Protein AF-A0A924TRR9-F1 (afdb_monomer_lite)

Secondary structure (DSSP, 8-state):
-PPP-SSGGGGTT--EEEETTSHHHHHHHHHHHHTTGGGEEEE-TTS-HHHHHT-SS--S-SEE---HHHHHHHHHH-TT------S-----PPP------TT-HHHHHHHHHHHHHHHHSSHHHHHHHHTT-------S-SS-S---HHHHH--

Radius of gyration: 18.36 Å; chains: 1; bounding box: 47×34×46 Å

Foldseek 3Di:
DQDAPQDPVSCPQWAEEEEPPDLQVLLQCPAPNRPNVVRYDYDYPPDPLVVLCQPPPDRPGVYYRDDQVVVQVVCVVVVVGPDDDGNHDDPQDDDDDDDDDPVPVVVVVVVVVCVVVCLVVVVVVVVCVVSRGDDDRQDPPNDDPGDDSVRSNYD

Structure (mmCIF, N/CA/C/O backbone):
data_AF-A0A924TRR9-F1
#
_entry.id   AF-A0A924TRR9-F1
#
loop_
_atom_site.group_PDB
_atom_site.id
_atom_site.type_symbol
_atom_site.label_atom_id
_atom_site.label_alt_id
_atom_site.label_comp_id
_atom_site.label_asym_id
_atom_site.label_entity_id
_atom_site.label_seq_id
_atom_site.pdbx_PDB_ins_code
_atom_site.Cartn_x
_atom_site.Cartn_y
_atom_site.Cartn_z
_atom_site.occupancy
_atom_site.B_iso_or_equiv
_atom_site.auth_seq_id
_atom_site.auth_comp_id
_atom_site.auth_asym_id
_atom_site.auth_atom_id
_atom_site.pdbx_PDB_model_num
ATOM 1 N N . ASP A 1 1 ? -18.533 -11.976 10.775 1.00 49.81 1 ASP A N 1
ATOM 2 C CA . ASP A 1 1 ? -17.399 -11.311 10.104 1.00 49.81 1 ASP A CA 1
ATOM 3 C C . ASP A 1 1 ? -17.608 -9.811 10.041 1.00 49.81 1 ASP A C 1
ATOM 5 O O . ASP A 1 1 ? -18.752 -9.367 10.001 1.00 49.81 1 ASP A O 1
ATOM 9 N N . ALA A 1 2 ? -16.531 -9.026 10.114 1.00 53.62 2 ALA A N 1
ATOM 10 C CA . ALA A 1 2 ? -16.623 -7.580 9.923 1.00 53.62 2 ALA A CA 1
ATOM 11 C C . ALA A 1 2 ? -17.007 -7.284 8.459 1.00 53.62 2 ALA A C 1
ATOM 13 O O . ALA A 1 2 ? -16.543 -8.002 7.572 1.00 53.62 2 ALA A O 1
ATOM 14 N N . PRO A 1 3 ? -17.839 -6.264 8.183 1.00 58.16 3 PRO A N 1
ATOM 15 C CA . PRO A 1 3 ? -18.232 -5.941 6.817 1.00 58.16 3 PRO A CA 1
ATOM 16 C C . PRO A 1 3 ? -16.996 -5.612 5.959 1.00 58.16 3 PRO A C 1
ATOM 18 O O . PRO A 1 3 ? -16.064 -4.972 6.480 1.00 58.16 3 PRO A O 1
ATOM 21 N N . PRO A 1 4 ? -16.991 -6.016 4.670 1.00 72.94 4 PRO A N 1
ATOM 22 C CA . PRO A 1 4 ? -15.907 -5.721 3.740 1.00 72.94 4 PRO A CA 1
ATOM 23 C C . PRO A 1 4 ? -15.559 -4.231 3.744 1.00 72.94 4 PRO A C 1
ATOM 25 O O . PRO A 1 4 ? -16.428 -3.374 3.888 1.00 72.94 4 PRO A O 1
ATOM 28 N N . LEU A 1 5 ? -14.272 -3.926 3.616 1.00 85.62 5 LEU A N 1
ATOM 29 C CA . LEU A 1 5 ? -13.779 -2.576 3.357 1.00 85.62 5 LEU A CA 1
ATOM 30 C C . LEU A 1 5 ? -13.419 -2.521 1.878 1.00 85.62 5 LEU A C 1
ATOM 32 O O . LEU A 1 5 ? -12.271 -2.785 1.528 1.00 85.62 5 LEU A O 1
ATOM 36 N N . ALA A 1 6 ? -14.412 -2.255 1.027 1.00 86.06 6 ALA A N 1
ATOM 37 C CA . ALA A 1 6 ? -14.239 -2.144 -0.422 1.00 86.06 6 ALA A CA 1
ATOM 38 C C . ALA A 1 6 ? -14.065 -0.683 -0.875 1.00 86.06 6 ALA A C 1
ATOM 40 O O . ALA A 1 6 ? -13.533 -0.436 -1.952 1.00 86.06 6 ALA A O 1
ATOM 41 N N . GLN A 1 7 ? -14.441 0.277 -0.025 1.00 87.19 7 GLN A N 1
ATOM 42 C CA . GLN A 1 7 ? -14.264 1.723 -0.204 1.00 87.19 7 GLN A CA 1
ATOM 43 C C . GLN A 1 7 ? -14.116 2.427 1.156 1.00 87.19 7 GLN A C 1
ATOM 45 O O . GLN A 1 7 ? -14.444 1.867 2.206 1.00 87.19 7 GLN A O 1
ATOM 50 N N . LEU A 1 8 ? -13.667 3.689 1.163 1.00 87.50 8 LEU A N 1
ATOM 51 C CA . LEU A 1 8 ? -13.544 4.470 2.405 1.00 87.50 8 LEU A CA 1
ATOM 52 C C . LEU A 1 8 ? -14.900 4.730 3.079 1.00 87.50 8 LEU A C 1
ATOM 54 O O . LEU A 1 8 ? -14.964 4.819 4.309 1.00 87.50 8 LEU A O 1
ATOM 58 N N . ALA A 1 9 ? -15.988 4.796 2.305 1.00 88.50 9 ALA A N 1
ATOM 59 C CA . ALA A 1 9 ? -17.345 4.929 2.837 1.00 88.50 9 ALA A CA 1
ATOM 60 C C . ALA A 1 9 ? -17.753 3.765 3.759 1.00 88.50 9 ALA A C 1
ATOM 62 O O . ALA A 1 9 ? -18.547 3.961 4.683 1.00 88.50 9 ALA A O 1
ATOM 63 N N . ASP A 1 10 ? -17.163 2.581 3.571 1.00 90.12 10 ASP A N 1
ATOM 64 C CA . ASP A 1 10 ? -17.504 1.384 4.339 1.0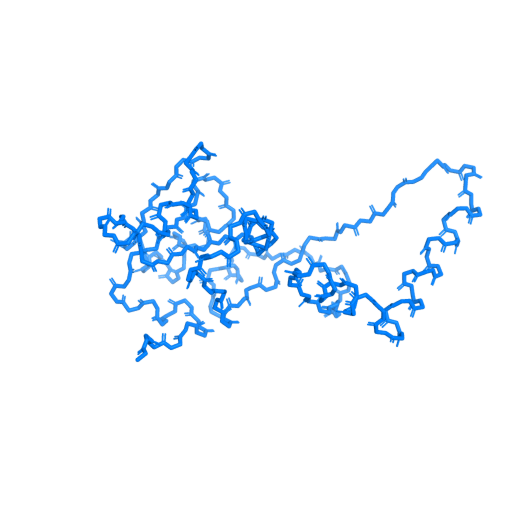0 90.12 10 ASP A CA 1
ATOM 65 C C . ASP A 1 10 ? -16.930 1.419 5.759 1.00 90.12 10 ASP A C 1
ATOM 67 O O . ASP A 1 10 ? -17.239 0.546 6.569 1.00 90.12 10 ASP A O 1
ATOM 71 N N . LEU A 1 11 ? -16.113 2.422 6.115 1.00 89.81 11 LEU A N 1
ATOM 72 C CA . LEU A 1 11 ? -15.469 2.522 7.428 1.00 89.81 11 LEU A CA 1
ATOM 73 C C . LEU A 1 11 ? -16.471 2.373 8.588 1.00 89.81 11 LEU A C 1
ATOM 75 O O . LEU A 1 11 ? -16.136 1.794 9.624 1.00 89.81 11 LEU A O 1
ATOM 79 N N . GLY A 1 12 ? -17.719 2.821 8.412 1.00 88.12 12 GLY A N 1
ATOM 80 C CA . GLY A 1 12 ? -18.759 2.677 9.431 1.00 88.12 12 GLY A CA 1
ATOM 81 C C . GLY A 1 12 ? -18.337 3.362 10.733 1.00 88.12 12 GLY A C 1
ATOM 82 O O . GLY A 1 12 ? -17.853 4.490 10.699 1.00 88.12 12 GLY A O 1
ATOM 83 N N . GLY A 1 13 ? -18.495 2.704 11.881 1.00 90.31 13 GLY A N 1
ATOM 84 C CA . GLY A 1 13 ? -18.074 3.237 13.187 1.00 90.31 13 GLY A CA 1
ATOM 85 C C . GLY A 1 13 ? -16.579 3.097 13.515 1.00 90.31 13 GLY A C 1
ATOM 86 O O . GLY A 1 13 ? -16.173 3.513 14.594 1.00 90.31 13 GLY A O 1
ATOM 87 N N . ARG A 1 14 ? -15.769 2.506 12.626 1.00 93.19 14 ARG A N 1
ATOM 88 C CA . ARG A 1 14 ? -14.362 2.169 12.897 1.00 93.19 14 ARG A CA 1
ATOM 89 C C . ARG A 1 14 ? -13.485 3.419 13.000 1.00 93.19 14 ARG A C 1
ATOM 91 O O . ARG A 1 14 ? -13.601 4.339 12.189 1.00 93.19 14 ARG A O 1
ATOM 98 N N . ARG A 1 15 ? -12.575 3.424 13.972 1.00 95.94 15 ARG A N 1
ATOM 99 C CA . ARG A 1 15 ? -11.514 4.423 14.137 1.00 95.94 15 ARG A CA 1
ATOM 100 C C . ARG A 1 15 ? -10.375 4.115 13.178 1.00 95.94 15 ARG A C 1
ATOM 102 O O . ARG A 1 15 ? -9.833 3.010 13.173 1.00 95.94 15 ARG A O 1
ATOM 109 N N . LEU A 1 16 ? -10.013 5.104 12.373 1.00 95.50 16 LEU A N 1
ATOM 110 C CA . LEU A 1 16 ? -9.012 4.988 11.326 1.00 95.50 16 LEU A CA 1
ATOM 111 C C . LEU A 1 16 ? -7.663 5.520 11.807 1.00 95.50 16 LEU A C 1
ATOM 113 O O . LEU A 1 16 ? -7.498 6.723 11.997 1.00 95.50 16 LEU A O 1
ATOM 117 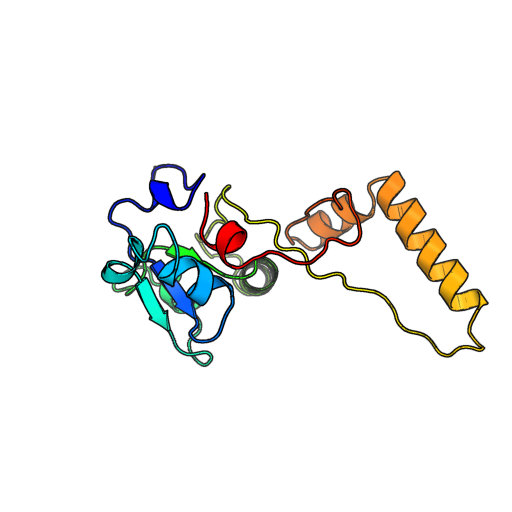N N . GLY A 1 17 ? -6.687 4.632 11.954 1.00 95.69 17 GLY A N 1
ATOM 118 C CA . GLY A 1 17 ? -5.293 5.000 12.148 1.00 95.69 17 GLY A CA 1
ATOM 119 C C . GLY A 1 17 ? -4.673 5.527 10.860 1.00 95.69 17 GLY A C 1
ATOM 120 O O . GLY A 1 17 ? -4.705 4.857 9.827 1.00 95.69 17 GLY A O 1
ATOM 121 N N . ALA A 1 18 ? -4.068 6.711 10.932 1.00 92.69 18 ALA A N 1
ATOM 122 C CA . ALA A 1 18 ? -3.282 7.267 9.836 1.00 92.69 18 ALA A CA 1
ATOM 123 C C . ALA A 1 18 ? -2.063 8.029 10.371 1.00 92.69 18 ALA A C 1
ATOM 125 O O . ALA A 1 18 ? -2.163 8.780 11.344 1.00 92.69 18 ALA A O 1
ATOM 126 N N . VAL A 1 19 ? -0.911 7.851 9.722 1.00 93.69 19 VAL A N 1
ATOM 127 C CA . VAL A 1 19 ? 0.341 8.498 10.137 1.00 93.69 19 VAL A CA 1
ATOM 128 C C . VAL A 1 19 ? 0.386 9.937 9.635 1.00 93.69 19 VAL A C 1
ATOM 130 O O . VAL A 1 19 ? 0.287 10.187 8.432 1.00 93.69 19 VAL A O 1
ATOM 133 N N . SER A 1 20 ? 0.576 10.890 10.543 1.00 92.06 20 SER A N 1
ATOM 134 C CA . SER A 1 20 ? 0.724 12.311 10.218 1.00 92.06 20 SER A CA 1
ATOM 135 C C . SER A 1 20 ? 1.825 12.566 9.187 1.00 92.06 20 SER A C 1
ATOM 137 O O . SER A 1 20 ? 2.919 12.003 9.257 1.00 92.06 20 SER A O 1
ATOM 139 N N . GLY A 1 21 ? 1.540 13.459 8.239 1.00 90.31 21 GLY A N 1
ATOM 140 C CA . GLY A 1 21 ? 2.482 13.832 7.180 1.00 90.31 21 GLY A CA 1
ATOM 141 C C . GLY A 1 21 ? 2.623 12.795 6.061 1.00 90.31 21 GLY A C 1
ATOM 142 O O . GLY A 1 21 ? 3.496 12.943 5.214 1.00 90.31 21 GLY A O 1
ATOM 143 N N . THR A 1 22 ? 1.777 11.760 6.035 1.00 90.25 22 THR A N 1
ATOM 144 C CA . THR A 1 22 ? 1.722 10.794 4.928 1.00 90.25 22 THR A CA 1
ATOM 145 C C . THR A 1 22 ? 0.570 11.094 3.975 1.00 90.25 22 THR A C 1
ATOM 147 O O . THR A 1 22 ? -0.440 11.691 4.358 1.00 90.25 22 THR A O 1
ATOM 150 N N . LEU A 1 23 ? 0.688 10.606 2.736 1.00 88.81 23 LEU A N 1
ATOM 151 C CA . LEU A 1 23 ? -0.390 10.677 1.750 1.00 88.81 23 LEU A CA 1
ATOM 152 C C . LEU A 1 23 ? -1.674 10.003 2.253 1.00 88.81 23 LEU A C 1
ATOM 154 O O . LEU A 1 23 ? -2.762 10.539 2.064 1.00 88.81 23 LEU A O 1
ATOM 158 N N . ALA A 1 24 ? -1.552 8.871 2.951 1.00 89.94 24 ALA A N 1
ATOM 159 C CA . ALA A 1 24 ? -2.697 8.165 3.516 1.00 89.94 24 ALA A CA 1
ATOM 160 C C . ALA A 1 24 ? -3.470 9.036 4.525 1.00 89.94 24 ALA A C 1
ATOM 162 O O . ALA A 1 24 ? -4.698 9.105 4.474 1.00 89.94 24 ALA A O 1
ATOM 163 N N . SER A 1 25 ? -2.763 9.772 5.390 1.00 92.00 25 SER A N 1
ATOM 164 C CA . SER A 1 25 ? -3.388 10.728 6.315 1.00 92.00 25 SER A CA 1
ATOM 165 C C . SER A 1 25 ? -4.029 11.909 5.586 1.00 92.00 25 SER A C 1
ATOM 167 O O . SER A 1 25 ? -5.156 12.281 5.912 1.00 92.00 25 SER A O 1
ATOM 169 N N . ALA A 1 26 ? -3.378 12.452 4.554 1.00 91.50 26 ALA A N 1
ATOM 170 C CA . ALA A 1 26 ? -3.949 13.531 3.747 1.00 91.50 26 ALA A CA 1
ATOM 171 C C . ALA A 1 26 ? -5.259 13.110 3.054 1.00 91.50 26 ALA A C 1
ATOM 173 O O . ALA A 1 26 ? -6.254 13.832 3.133 1.00 91.50 26 ALA A O 1
ATOM 174 N N . VAL A 1 27 ? -5.286 11.919 2.449 1.00 90.88 27 VAL A N 1
ATOM 175 C CA . VAL A 1 27 ? -6.490 11.329 1.843 1.00 90.88 27 VAL A CA 1
ATOM 176 C C . VAL A 1 27 ? -7.585 11.147 2.893 1.00 90.88 27 VAL A C 1
ATOM 178 O O . VAL A 1 27 ? -8.697 11.631 2.702 1.00 90.88 27 VAL A O 1
ATOM 181 N N . ALA A 1 28 ? -7.272 10.526 4.035 1.00 92.00 28 ALA A N 1
ATOM 182 C CA . ALA A 1 28 ? -8.247 10.292 5.099 1.00 92.00 28 ALA A CA 1
ATOM 183 C C . ALA A 1 28 ? -8.860 11.600 5.637 1.00 92.00 28 ALA A C 1
ATOM 185 O O . ALA A 1 28 ? -10.068 11.686 5.847 1.00 92.00 28 ALA A O 1
ATOM 186 N N . LEU A 1 29 ? -8.047 12.641 5.836 1.00 93.25 29 LEU A N 1
ATOM 187 C CA . LEU A 1 29 ? -8.498 13.935 6.361 1.00 93.25 29 LEU A CA 1
ATOM 188 C C . LEU A 1 29 ? -9.232 14.804 5.328 1.00 93.25 29 LEU A C 1
ATOM 190 O O . LEU A 1 29 ? -9.983 15.705 5.725 1.00 93.25 29 LEU A O 1
ATOM 194 N N . GLY A 1 30 ? -8.986 14.576 4.036 1.00 92.06 30 GLY A N 1
ATOM 195 C CA . GLY A 1 30 ? -9.590 15.307 2.922 1.00 92.06 30 GLY A CA 1
ATOM 196 C C . GLY A 1 30 ? -10.839 14.645 2.336 1.00 92.06 30 GLY A C 1
ATOM 197 O O . GLY A 1 30 ? -11.673 15.344 1.755 1.00 92.06 30 GLY A O 1
ATOM 198 N N . TRP A 1 31 ? -11.001 13.330 2.517 1.00 91.94 31 TRP A N 1
ATOM 199 C CA . TRP A 1 31 ? -12.079 12.541 1.918 1.00 91.94 31 TRP A CA 1
ATOM 200 C C . TRP A 1 31 ? -13.461 13.149 2.170 1.00 91.94 31 TRP A C 1
ATOM 202 O O . TRP A 1 31 ? -13.814 13.459 3.314 1.00 91.94 31 TRP A O 1
ATOM 212 N N . ARG A 1 32 ? -14.227 13.349 1.086 1.00 90.69 32 ARG A N 1
ATOM 213 C CA . ARG A 1 32 ? -15.553 14.005 1.080 1.00 90.69 32 ARG A CA 1
ATOM 214 C C . ARG A 1 32 ? -15.609 15.246 1.976 1.00 90.69 32 ARG A C 1
ATOM 216 O O . ARG A 1 32 ? -16.461 15.354 2.854 1.00 90.69 32 ARG A O 1
ATOM 223 N N . GLN A 1 33 ? -14.670 16.168 1.762 1.00 90.62 33 GLN A N 1
ATOM 224 C CA . GLN A 1 33 ? -14.562 17.425 2.514 1.00 90.62 33 GLN A CA 1
ATOM 225 C C . GLN A 1 33 ? -14.351 17.213 4.027 1.00 90.62 33 GLN A C 1
ATOM 227 O O . GLN A 1 33 ? -14.759 18.027 4.852 1.00 90.62 33 GLN A O 1
ATOM 232 N N . GLY A 1 34 ? -13.673 16.124 4.401 1.00 92.50 34 GLY A N 1
ATOM 233 C CA . GLY A 1 34 ? -13.311 15.815 5.784 1.00 92.50 34 GLY A CA 1
ATOM 234 C C . GLY A 1 34 ? -14.330 14.977 6.552 1.00 92.50 34 GLY A C 1
ATOM 235 O O . GLY A 1 34 ? -14.294 14.968 7.783 1.00 92.50 34 GLY A O 1
ATOM 236 N N . ALA A 1 35 ? -15.202 14.236 5.868 1.00 93.00 35 ALA A N 1
ATOM 237 C CA . ALA A 1 35 ? -16.225 13.410 6.510 1.00 93.00 35 ALA A CA 1
ATOM 238 C C . ALA A 1 35 ? -15.655 12.310 7.436 1.00 93.00 35 ALA A C 1
ATOM 240 O O . ALA A 1 35 ? -16.348 11.866 8.352 1.00 93.00 35 ALA A O 1
ATOM 241 N N . LEU A 1 36 ? -14.394 11.890 7.254 1.00 93.75 36 LEU A N 1
ATOM 242 C CA . LEU A 1 36 ? -13.735 10.931 8.155 1.00 93.75 36 LEU A CA 1
ATOM 243 C C . LEU A 1 36 ? -13.028 11.575 9.350 1.00 93.75 36 LEU A C 1
ATOM 245 O O . LEU A 1 36 ? -12.668 10.848 10.272 1.00 93.75 36 LEU A O 1
ATOM 249 N N . ARG A 1 37 ? -12.838 12.904 9.390 1.00 94.88 37 ARG A N 1
ATOM 250 C CA . ARG A 1 37 ? -12.047 13.581 10.440 1.00 94.88 37 ARG A CA 1
ATOM 251 C C . ARG A 1 37 ? -12.414 13.165 11.872 1.00 94.88 37 ARG A C 1
ATOM 253 O O . ARG A 1 37 ? -11.485 12.901 12.628 1.00 94.88 37 ARG A O 1
ATOM 260 N N . PRO A 1 38 ? -13.701 13.022 12.254 1.00 95.38 38 PRO A N 1
ATOM 261 C CA . PRO A 1 38 ? -14.063 12.605 13.613 1.00 95.38 38 PRO A CA 1
ATOM 262 C C . PRO A 1 38 ? -13.618 11.181 13.982 1.00 95.38 38 PRO A C 1
ATOM 264 O O . PRO A 1 38 ? -13.615 10.828 15.156 1.00 95.38 38 PRO A O 1
ATOM 267 N N . LYS A 1 39 ? -13.282 10.350 12.989 1.00 95.38 39 LYS A N 1
ATOM 268 C CA . LYS A 1 39 ? -12.877 8.946 13.149 1.00 95.38 39 LYS A CA 1
ATOM 269 C C . LYS A 1 39 ? -11.374 8.743 12.970 1.00 95.38 39 LYS A C 1
ATOM 271 O O . LYS A 1 39 ? -10.887 7.649 13.242 1.00 95.38 39 LYS A O 1
ATOM 276 N N . VAL A 1 40 ? -10.645 9.754 12.490 1.00 95.69 40 VAL A N 1
ATOM 277 C CA . VAL A 1 40 ? -9.200 9.654 12.272 1.00 95.69 40 VAL A CA 1
ATOM 278 C C . VAL A 1 40 ? -8.473 9.785 13.603 1.00 95.69 40 VAL A C 1
ATOM 280 O O . VAL A 1 40 ? -8.556 10.804 14.285 1.00 95.69 40 VAL A O 1
ATOM 283 N N . VAL A 1 41 ? -7.703 8.757 13.936 1.00 95.94 41 VAL A N 1
ATOM 284 C CA . VAL A 1 41 ? -6.740 8.769 15.031 1.00 95.94 41 VAL A CA 1
ATOM 285 C C . VAL A 1 41 ? -5.372 9.010 14.417 1.00 95.94 41 VAL A C 1
ATOM 287 O O . VAL A 1 41 ? -4.779 8.136 13.779 1.00 95.94 41 VAL A O 1
ATOM 290 N N . SER A 1 42 ? -4.901 10.242 14.575 1.00 89.88 42 SER A N 1
ATOM 291 C CA . SER A 1 42 ? -3.599 10.650 14.069 1.00 89.88 42 SER A CA 1
ATOM 292 C C . SER A 1 42 ? -2.487 10.008 14.892 1.00 89.88 42 SER A C 1
ATOM 294 O O . SER A 1 42 ? -2.461 10.146 16.115 1.00 89.88 42 SER A O 1
ATOM 296 N N . GLN A 1 43 ? -1.577 9.318 14.213 1.00 91.38 43 GLN A N 1
ATOM 297 C CA . GLN A 1 43 ? -0.395 8.706 14.813 1.00 91.38 43 GLN A CA 1
ATOM 298 C C . GLN A 1 43 ? 0.862 9.407 14.309 1.00 91.38 43 GLN A C 1
ATOM 300 O O . GLN A 1 43 ? 0.909 9.921 13.185 1.00 91.38 43 GLN A O 1
ATOM 305 N N . THR A 1 44 ? 1.892 9.460 15.142 1.00 91.44 44 THR A N 1
ATOM 306 C CA . THR A 1 44 ? 3.191 10.014 14.755 1.00 91.44 44 THR A CA 1
ATOM 307 C C . THR A 1 44 ? 3.983 9.013 13.912 1.00 91.44 44 THR A C 1
ATOM 309 O O . THR A 1 44 ? 3.743 7.813 13.960 1.00 91.44 44 THR A O 1
ATOM 312 N N . GLN A 1 45 ? 4.984 9.486 13.165 1.00 87.81 45 GLN A N 1
ATOM 313 C CA . GLN A 1 45 ? 5.871 8.608 12.381 1.00 87.81 45 GLN A CA 1
ATOM 314 C C . GLN A 1 45 ? 6.736 7.671 13.242 1.00 87.81 45 GLN A C 1
ATOM 316 O O . GLN A 1 45 ? 7.369 6.768 12.709 1.00 87.81 45 GLN A O 1
ATOM 321 N N . ARG A 1 46 ? 6.800 7.905 14.560 1.00 88.81 46 ARG A N 1
ATOM 322 C CA . ARG A 1 46 ? 7.531 7.053 15.508 1.00 88.81 46 ARG A CA 1
ATOM 323 C C . ARG A 1 46 ? 6.673 5.919 16.066 1.00 88.81 46 ARG A C 1
ATOM 325 O O . ARG A 1 46 ? 7.223 4.998 16.657 1.00 88.81 46 ARG A O 1
ATOM 332 N N . GLU A 1 47 ? 5.352 6.015 15.943 1.00 89.56 47 GLU A N 1
ATOM 333 C CA . GLU A 1 47 ? 4.439 4.970 16.397 1.00 89.56 47 GLU A CA 1
ATOM 334 C C . GLU A 1 47 ? 4.404 3.824 15.385 1.00 89.56 47 GLU A C 1
ATOM 336 O O . GLU A 1 47 ? 4.266 4.045 14.181 1.00 89.56 47 GLU A O 1
ATOM 341 N N . ASP A 1 48 ? 4.472 2.591 15.886 1.00 92.81 48 ASP A N 1
ATOM 342 C CA . ASP A 1 48 ? 4.170 1.408 15.087 1.00 92.81 48 ASP A CA 1
ATOM 343 C C . ASP A 1 48 ? 2.647 1.230 15.018 1.00 92.81 48 ASP A C 1
ATOM 345 O O . ASP A 1 48 ? 2.003 0.690 15.921 1.00 92.81 48 ASP A O 1
ATOM 349 N N . VAL A 1 49 ? 2.074 1.726 13.922 1.00 95.00 49 VAL A N 1
ATOM 350 C CA . VAL A 1 49 ? 0.636 1.662 13.639 1.00 95.00 49 VAL A CA 1
ATOM 351 C C . VAL A 1 49 ? 0.119 0.226 13.585 1.00 95.00 49 VAL A C 1
ATOM 353 O O . VAL A 1 49 ? -1.012 -0.027 14.001 1.00 95.00 49 VAL A O 1
ATOM 356 N N . LEU A 1 50 ? 0.916 -0.716 13.078 1.00 95.75 50 LEU A N 1
ATOM 357 C CA . LEU A 1 50 ? 0.494 -2.108 12.941 1.00 95.75 50 LEU A CA 1
ATOM 358 C C . LEU A 1 50 ? 0.545 -2.826 14.285 1.00 95.75 50 LEU A C 1
ATOM 360 O O . LEU A 1 50 ? -0.386 -3.562 14.601 1.00 95.75 50 LEU A O 1
ATOM 364 N N . ALA A 1 51 ? 1.543 -2.539 15.123 1.00 95.56 51 ALA A N 1
ATOM 365 C CA . ALA A 1 51 ? 1.555 -3.018 16.502 1.00 95.56 51 ALA A CA 1
ATOM 366 C C . ALA A 1 51 ? 0.387 -2.446 17.323 1.00 95.56 51 ALA A C 1
ATOM 368 O O . ALA A 1 51 ? -0.232 -3.180 18.092 1.00 95.56 51 ALA A O 1
ATOM 369 N N . GLU A 1 52 ? 0.044 -1.162 17.153 1.00 95.75 52 GLU A N 1
ATOM 370 C CA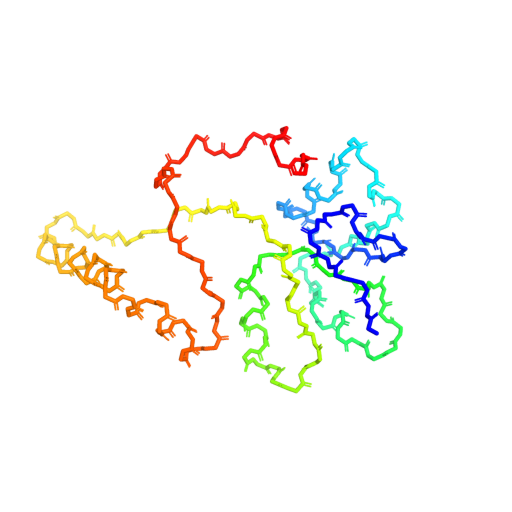 . GLU A 1 52 ? -1.139 -0.560 17.784 1.00 95.75 52 GLU A CA 1
ATOM 371 C C . GLU A 1 52 ? -2.429 -1.261 17.335 1.00 95.75 52 GLU A C 1
ATOM 373 O O . GLU A 1 52 ? -3.264 -1.602 18.176 1.00 95.75 52 GLU A O 1
ATOM 378 N N . LEU A 1 53 ? -2.585 -1.506 16.031 1.00 96.06 53 LEU A N 1
ATOM 379 C CA . LEU A 1 53 ? -3.749 -2.189 15.463 1.00 96.06 53 LEU A CA 1
ATOM 380 C C . LEU A 1 53 ? -3.834 -3.661 15.901 1.00 96.06 53 LEU A C 1
ATOM 382 O O . LEU A 1 53 ? -4.926 -4.171 16.130 1.00 96.06 53 LEU A O 1
ATOM 386 N N . ALA A 1 54 ? -2.696 -4.341 16.051 1.00 96.25 54 ALA A N 1
ATOM 387 C CA . ALA A 1 54 ? -2.623 -5.749 16.438 1.00 96.25 54 ALA A CA 1
ATOM 388 C C . ALA A 1 54 ? -2.931 -6.008 17.924 1.00 96.25 54 ALA A C 1
ATOM 390 O O . ALA A 1 54 ? -3.022 -7.170 18.333 1.00 96.25 54 ALA A O 1
ATOM 391 N N . LYS A 1 55 ? -3.087 -4.964 18.752 1.00 94.94 55 LYS A N 1
ATOM 392 C CA . LYS A 1 55 ? -3.412 -5.118 20.178 1.00 94.94 55 LYS A CA 1
ATOM 393 C C . LYS A 1 55 ? -4.734 -5.882 20.349 1.00 94.94 55 LYS A C 1
ATOM 395 O O . LYS A 1 55 ? -5.764 -5.401 19.881 1.00 94.94 55 LYS A O 1
ATOM 400 N N . PRO A 1 56 ? -4.756 -7.006 21.094 1.00 89.56 56 PRO A N 1
ATOM 401 C CA . PRO A 1 56 ? -5.981 -7.786 21.302 1.00 89.56 56 PRO A CA 1
ATOM 402 C C . PRO A 1 56 ? -7.100 -7.000 21.995 1.00 89.56 56 PRO A C 1
ATOM 404 O O . PRO A 1 56 ? -8.281 -7.237 21.761 1.00 89.56 56 PRO A O 1
ATOM 407 N N . THR A 1 57 ? -6.721 -6.065 22.866 1.00 90.88 57 THR A N 1
ATOM 408 C CA . THR A 1 57 ? -7.626 -5.189 23.610 1.00 90.88 57 THR A CA 1
ATOM 409 C C . THR A 1 57 ? -6.994 -3.813 23.760 1.00 90.88 57 THR A C 1
ATOM 411 O O . THR A 1 57 ? -5.776 -3.703 23.893 1.00 90.88 57 THR A O 1
ATOM 414 N N . GLY A 1 58 ? -7.816 -2.764 23.802 1.00 90.75 58 GLY A N 1
ATOM 415 C CA . GLY A 1 58 ? -7.339 -1.406 24.076 1.00 90.75 58 GLY A CA 1
ATOM 416 C C . GLY A 1 58 ? -6.603 -0.739 22.913 1.00 90.75 58 GLY A C 1
ATOM 417 O O . GLY A 1 58 ? -5.938 0.270 23.136 1.00 90.75 58 GLY A O 1
ATOM 418 N N . SER A 1 59 ? -6.723 -1.263 21.686 1.00 95.31 59 SER A N 1
ATOM 419 C CA . SER A 1 59 ? -6.280 -0.519 20.507 1.00 95.31 59 SER A CA 1
ATOM 420 C C . SER A 1 59 ? -7.062 0.790 20.391 1.00 95.31 59 SER A C 1
ATOM 422 O O . SER A 1 59 ? -8.280 0.837 20.615 1.00 95.31 59 SER A O 1
ATOM 424 N N . ARG A 1 60 ? -6.371 1.875 20.044 1.00 95.56 60 ARG A N 1
ATOM 425 C CA . ARG A 1 60 ? -7.003 3.165 19.738 1.00 95.56 60 ARG A CA 1
ATOM 426 C C . ARG A 1 60 ? -7.610 3.202 18.339 1.00 95.56 60 ARG A C 1
ATOM 428 O O . ARG A 1 60 ? -8.365 4.125 18.046 1.00 95.56 60 ARG A O 1
ATOM 435 N N . ILE A 1 61 ? -7.287 2.228 17.498 1.00 96.19 61 ILE A N 1
ATOM 436 C CA . ILE A 1 61 ? -7.678 2.166 16.093 1.00 96.19 61 ILE A CA 1
ATOM 437 C C . ILE A 1 61 ? -8.283 0.805 15.791 1.00 96.19 61 ILE A C 1
ATOM 439 O O . ILE A 1 61 ? -7.937 -0.192 16.411 1.00 96.19 61 ILE A O 1
ATOM 443 N N . ASP A 1 62 ? -9.188 0.769 14.827 1.00 94.62 62 ASP A N 1
ATOM 444 C CA . ASP A 1 62 ? -9.843 -0.470 14.410 1.00 94.62 62 ASP A CA 1
ATOM 445 C C . ASP A 1 62 ? -9.403 -0.869 12.991 1.00 94.62 62 ASP A C 1
ATOM 447 O O . ASP A 1 62 ? -9.563 -2.016 12.584 1.00 94.62 62 ASP A O 1
ATOM 451 N N . VAL A 1 63 ? -8.833 0.081 12.238 1.00 94.94 63 VAL A N 1
ATOM 452 C CA . VAL A 1 63 ? -8.215 -0.110 10.919 1.00 94.94 63 VAL A CA 1
ATOM 453 C C . V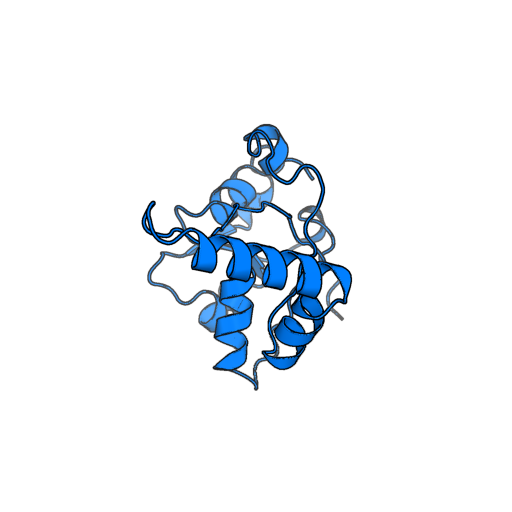AL A 1 63 ? -7.050 0.862 10.730 1.00 94.94 63 VAL A C 1
ATOM 455 O O . VAL A 1 63 ? -7.017 1.919 11.363 1.00 94.94 63 VAL A O 1
ATOM 458 N N . ALA A 1 64 ? -6.133 0.554 9.815 1.00 94.69 64 ALA A N 1
ATOM 459 C CA . ALA A 1 64 ? -5.071 1.461 9.390 1.00 94.69 64 ALA A CA 1
ATOM 460 C C . ALA A 1 64 ? -5.143 1.703 7.878 1.00 94.69 64 ALA A C 1
ATOM 462 O O . ALA A 1 64 ? -5.360 0.770 7.108 1.00 94.69 64 ALA A O 1
ATOM 463 N N . PHE A 1 65 ? -4.936 2.950 7.453 1.00 92.25 65 PHE A N 1
ATOM 464 C CA . PHE A 1 65 ? -4.743 3.285 6.043 1.00 92.25 65 PHE A CA 1
ATOM 465 C C . PHE A 1 65 ? -3.287 3.690 5.826 1.00 92.25 65 PHE A C 1
ATOM 467 O O . PHE A 1 65 ? -2.812 4.675 6.396 1.00 92.25 65 PHE A O 1
ATOM 474 N N . MET A 1 66 ? -2.560 2.880 5.053 1.00 91.38 66 MET A N 1
ATOM 475 C CA . MET A 1 66 ? -1.106 2.963 4.915 1.00 91.38 66 MET A CA 1
ATOM 476 C C . MET A 1 66 ? -0.616 2.313 3.609 1.00 91.38 66 MET A C 1
ATOM 478 O O . MET A 1 66 ? -1.372 1.565 2.986 1.00 91.38 66 MET A O 1
ATOM 482 N N . PRO A 1 67 ? 0.637 2.567 3.185 1.00 89.56 67 PRO A N 1
ATOM 483 C CA . PRO A 1 67 ? 1.253 1.844 2.076 1.00 89.56 67 PRO A CA 1
ATOM 484 C C . PRO A 1 67 ? 1.300 0.332 2.326 1.00 89.56 67 PRO A C 1
ATOM 486 O O . PRO A 1 67 ? 1.793 -0.112 3.363 1.00 89.56 67 PRO A O 1
ATOM 489 N N . LEU A 1 68 ? 0.838 -0.451 1.351 1.00 89.25 68 LEU A N 1
ATOM 490 C CA . LEU A 1 68 ? 0.764 -1.911 1.448 1.00 89.25 68 LEU A CA 1
ATOM 491 C C . LEU A 1 68 ? 2.124 -2.597 1.700 1.00 89.25 68 LEU A C 1
ATOM 493 O O . LEU A 1 68 ? 2.160 -3.471 2.562 1.00 89.25 68 LEU A O 1
ATOM 497 N N . PRO A 1 69 ? 3.257 -2.153 1.108 1.00 89.25 69 PRO A N 1
ATOM 498 C CA . PRO A 1 69 ? 4.559 -2.759 1.399 1.00 89.25 69 PRO A CA 1
ATOM 499 C C . PRO A 1 69 ? 4.989 -2.674 2.872 1.00 89.25 69 PRO A C 1
ATOM 501 O O . PRO A 1 69 ? 5.750 -3.518 3.338 1.00 89.25 69 PRO A O 1
ATOM 504 N N . LEU A 1 70 ? 4.506 -1.675 3.627 1.00 91.31 70 LEU A N 1
ATOM 505 C CA . LEU A 1 70 ? 4.774 -1.597 5.068 1.00 91.31 70 LEU A CA 1
ATOM 506 C C . LEU A 1 70 ? 4.018 -2.684 5.839 1.00 91.31 70 LEU A C 1
ATOM 508 O O . LEU A 1 70 ? 4.558 -3.235 6.793 1.00 91.31 70 LEU A O 1
ATOM 512 N N . TYR A 1 71 ? 2.787 -2.996 5.423 1.00 93.69 71 TYR A N 1
ATOM 513 C CA . TYR A 1 71 ? 2.029 -4.114 5.978 1.00 93.69 71 TYR A CA 1
ATOM 514 C C . TYR A 1 71 ? 2.669 -5.454 5.611 1.00 93.69 71 TYR A C 1
ATOM 516 O O . TYR A 1 71 ? 2.909 -6.253 6.511 1.00 93.69 71 TYR A O 1
ATOM 524 N N . ASP A 1 72 ? 3.020 -5.657 4.338 1.00 94.25 72 ASP A N 1
ATOM 525 C CA . ASP A 1 72 ? 3.647 -6.899 3.873 1.00 94.25 72 ASP A CA 1
ATOM 526 C C . ASP A 1 72 ? 4.948 -7.186 4.651 1.00 94.25 72 ASP A C 1
ATOM 528 O O . ASP A 1 72 ? 5.109 -8.253 5.243 1.00 94.25 72 ASP A O 1
ATOM 532 N N . GLY A 1 73 ? 5.849 -6.200 4.755 1.00 94.69 73 GLY A N 1
ATOM 533 C CA . GLY A 1 73 ? 7.101 -6.350 5.506 1.00 94.69 73 GLY A CA 1
ATOM 534 C C . GLY A 1 73 ? 6.891 -6.597 7.006 1.00 94.69 73 GLY A C 1
ATOM 535 O O . GLY A 1 73 ? 7.601 -7.395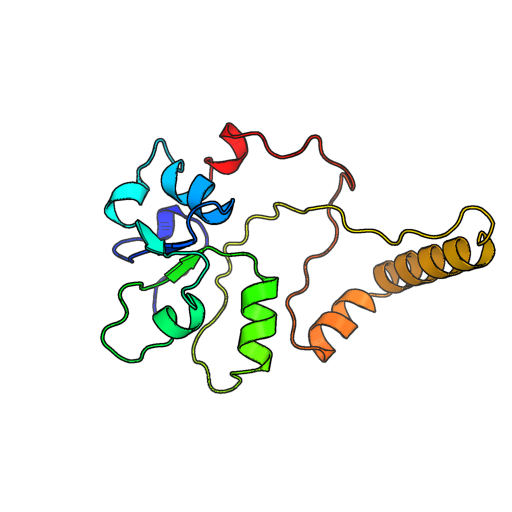 7.624 1.00 94.69 73 GLY A O 1
ATOM 536 N N . TRP A 1 74 ? 5.889 -5.953 7.610 1.00 95.50 74 TRP A N 1
ATOM 537 C CA . TRP A 1 74 ? 5.546 -6.191 9.011 1.00 95.50 74 TRP A CA 1
ATOM 538 C C . TRP A 1 74 ? 4.976 -7.598 9.219 1.00 95.50 74 TRP A C 1
ATOM 540 O O . TRP A 1 74 ? 5.351 -8.272 10.177 1.00 95.50 74 TRP A O 1
ATOM 550 N N . GLN A 1 75 ? 4.136 -8.088 8.305 1.00 95.00 75 GLN A N 1
ATOM 551 C CA . GLN A 1 75 ? 3.566 -9.432 8.371 1.00 95.00 75 GLN A CA 1
ATOM 552 C C . GLN A 1 75 ? 4.643 -10.521 8.282 1.00 95.00 75 GLN A C 1
ATOM 554 O O . GLN A 1 75 ? 4.570 -11.493 9.034 1.00 95.00 75 GLN A O 1
ATOM 559 N N . LEU A 1 76 ? 5.677 -10.337 7.451 1.00 94.62 76 LEU A N 1
ATOM 560 C CA . LEU A 1 76 ? 6.818 -11.264 7.370 1.00 94.62 76 LEU A CA 1
ATOM 561 C C . LEU A 1 76 ? 7.549 -11.430 8.710 1.00 94.62 76 LEU A C 1
ATOM 563 O O . LEU A 1 76 ? 8.057 -12.506 9.018 1.00 94.62 76 LEU A O 1
ATOM 567 N N . THR A 1 77 ? 7.570 -10.380 9.531 1.00 95.38 77 THR A N 1
ATOM 568 C CA . THR A 1 77 ? 8.187 -10.399 10.870 1.00 95.38 77 THR A CA 1
ATOM 569 C C . THR A 1 77 ? 7.201 -10.749 11.991 1.00 95.38 77 THR A C 1
ATOM 571 O O . THR A 1 77 ? 7.624 -11.033 13.110 1.00 95.38 77 THR A O 1
ATOM 574 N N . HIS A 1 78 ? 5.898 -10.803 11.694 1.00 96.00 78 HIS A N 1
ATOM 575 C CA . HIS A 1 78 ? 4.818 -11.107 12.639 1.00 96.00 78 HIS A CA 1
ATOM 576 C C . HIS A 1 78 ? 3.834 -12.144 12.065 1.00 96.00 78 HIS A C 1
ATOM 578 O O . HIS A 1 78 ? 2.630 -11.879 11.984 1.00 96.00 78 HIS A O 1
ATOM 584 N N . PRO A 1 79 ? 4.292 -13.358 11.707 1.00 93.38 79 PRO A N 1
ATOM 585 C CA . PRO A 1 79 ? 3.474 -14.334 10.977 1.00 93.38 79 PRO A CA 1
ATOM 586 C C . PRO A 1 79 ? 2.250 -14.839 11.759 1.00 93.38 79 PRO A C 1
ATOM 588 O O . PRO A 1 79 ? 1.306 -15.349 11.166 1.00 93.38 79 PRO A O 1
ATOM 591 N N . ALA A 1 80 ? 2.239 -14.691 13.089 1.00 93.12 80 ALA A N 1
ATOM 592 C CA . ALA A 1 80 ? 1.109 -15.061 13.947 1.00 93.12 80 ALA A CA 1
ATOM 593 C C . ALA A 1 80 ? 0.007 -13.984 14.026 1.00 93.12 80 ALA A C 1
ATOM 595 O O . ALA A 1 80 ? -0.978 -14.156 14.752 1.00 93.12 80 ALA A O 1
ATOM 596 N N . THR A 1 81 ? 0.180 -12.852 13.339 1.00 92.88 81 THR A N 1
ATOM 597 C CA . THR A 1 81 ? -0.804 -11.773 13.334 1.00 92.88 81 THR A CA 1
ATOM 598 C C . THR A 1 81 ? -2.148 -12.223 12.765 1.00 92.88 81 THR A C 1
ATOM 600 O O . THR A 1 81 ? -2.228 -13.075 11.884 1.00 92.88 81 THR A O 1
ATOM 603 N N . ARG A 1 82 ? -3.225 -11.605 13.253 1.00 92.00 82 ARG A N 1
ATOM 604 C CA . ARG A 1 82 ? -4.577 -11.752 12.690 1.00 92.00 82 ARG A CA 1
ATOM 605 C C . ARG A 1 82 ? -4.956 -10.600 11.762 1.00 92.00 82 ARG A C 1
ATOM 607 O O . ARG A 1 82 ? -6.089 -10.547 11.294 1.00 92.00 82 ARG A O 1
ATOM 614 N N . LEU A 1 83 ? -4.042 -9.651 11.553 1.00 93.75 83 LEU A N 1
ATOM 615 C CA . LEU A 1 83 ? -4.265 -8.532 10.651 1.00 93.75 83 LEU A CA 1
ATOM 616 C C . LEU A 1 83 ? -4.339 -9.039 9.213 1.00 93.75 83 LEU A C 1
ATOM 618 O O . LEU A 1 83 ? -3.487 -9.812 8.783 1.00 93.75 83 LEU A O 1
ATOM 622 N N . VAL A 1 84 ? -5.331 -8.553 8.475 1.00 92.25 84 VAL A N 1
ATOM 623 C CA . VAL A 1 84 ? -5.538 -8.839 7.053 1.00 92.25 84 VAL A CA 1
ATOM 624 C C . VAL A 1 84 ? -5.605 -7.524 6.283 1.00 92.25 84 VAL A C 1
ATOM 626 O O . VAL A 1 84 ? -6.189 -6.551 6.766 1.00 92.25 84 VAL A O 1
ATOM 629 N N . ALA A 1 85 ? -5.019 -7.484 5.087 1.00 90.94 85 ALA A N 1
ATOM 630 C CA . ALA A 1 85 ? -5.232 -6.374 4.167 1.00 90.94 85 ALA A CA 1
ATOM 631 C C . ALA A 1 85 ? -6.681 -6.386 3.652 1.00 90.94 85 ALA A C 1
ATOM 633 O O . ALA A 1 85 ? -7.215 -7.437 3.302 1.00 90.94 85 ALA A O 1
ATOM 634 N N . ALA A 1 86 ? -7.305 -5.211 3.588 1.00 89.50 86 ALA A N 1
ATOM 635 C CA . ALA A 1 86 ? -8.615 -5.049 2.968 1.00 89.50 86 ALA A CA 1
ATOM 636 C C . ALA A 1 86 ? -8.535 -5.119 1.431 1.00 89.50 86 ALA A C 1
ATOM 638 O O . ALA A 1 86 ? -7.484 -4.854 0.836 1.00 89.50 86 ALA A O 1
ATOM 639 N N . ASP A 1 87 ? -9.674 -5.412 0.795 1.00 83.75 87 ASP A N 1
ATOM 640 C CA . ASP A 1 87 ? -9.814 -5.386 -0.667 1.00 83.75 87 ASP A CA 1
ATOM 641 C C . ASP A 1 87 ? -9.673 -3.967 -1.226 1.00 83.75 87 ASP A C 1
ATOM 643 O O . ASP A 1 87 ? -9.112 -3.775 -2.306 1.00 83.75 87 ASP A O 1
ATOM 647 N N . TYR A 1 88 ? -10.142 -2.957 -0.482 1.00 86.06 88 TYR A N 1
ATOM 648 C CA . TYR A 1 88 ? -9.956 -1.566 -0.865 1.00 86.06 88 TYR A CA 1
ATOM 649 C C . TYR A 1 88 ? -8.474 -1.210 -0.931 1.00 86.06 88 TYR A C 1
ATOM 651 O O . TYR A 1 88 ? -7.768 -1.140 0.080 1.00 86.06 88 TYR A O 1
ATOM 659 N N . ARG A 1 89 ? -8.022 -0.910 -2.147 1.00 84.12 89 ARG A N 1
ATOM 660 C CA . ARG A 1 89 ? -6.678 -0.424 -2.437 1.00 84.12 89 ARG A CA 1
ATOM 661 C C . ARG A 1 89 ? -6.786 0.748 -3.396 1.00 84.12 89 ARG A C 1
ATOM 663 O O . ARG A 1 89 ? -7.366 0.641 -4.472 1.00 84.12 89 ARG A O 1
ATOM 670 N N . ARG A 1 90 ? -6.173 1.869 -3.027 1.00 77.25 90 ARG A N 1
ATOM 671 C CA . ARG A 1 90 ? -5.922 2.973 -3.955 1.00 77.25 90 ARG A CA 1
ATOM 672 C C . ARG A 1 90 ? -4.610 2.696 -4.665 1.00 77.25 90 ARG A C 1
ATOM 674 O O . ARG A 1 90 ? -3.556 2.770 -4.035 1.00 77.25 90 ARG A O 1
ATOM 681 N N . SER A 1 91 ? -4.668 2.408 -5.963 1.00 71.81 91 SER A N 1
ATOM 682 C CA . SER A 1 91 ? -3.460 2.344 -6.787 1.00 71.81 91 SER A CA 1
ATOM 683 C C . SER A 1 91 ? -2.960 3.763 -7.052 1.00 71.81 91 SER A C 1
ATOM 685 O O . SER A 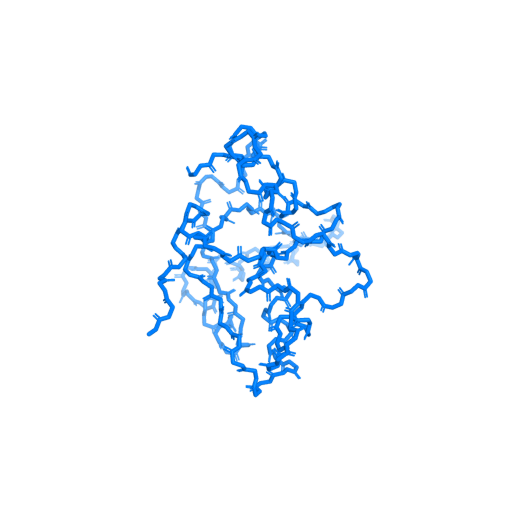1 91 ? -3.243 4.374 -8.078 1.00 71.81 91 SER A O 1
ATOM 687 N N . ILE A 1 92 ? -2.270 4.328 -6.064 1.00 72.81 92 ILE A N 1
ATOM 688 C CA . ILE A 1 92 ? -1.500 5.560 -6.216 1.00 72.81 92 ILE A CA 1
ATOM 689 C C . ILE A 1 92 ? -0.051 5.115 -6.395 1.00 72.81 92 ILE A C 1
ATOM 691 O O . ILE A 1 92 ? 0.737 5.084 -5.450 1.00 72.81 92 ILE A O 1
ATOM 695 N N . GLY A 1 93 ? 0.248 4.633 -7.602 1.00 64.50 93 GLY A N 1
ATOM 696 C CA . GLY A 1 93 ? 1.562 4.113 -7.952 1.00 64.50 93 GLY A CA 1
ATOM 697 C C . GLY A 1 93 ? 2.599 5.230 -8.015 1.00 64.50 93 GLY A C 1
ATOM 698 O O . GLY A 1 93 ? 2.363 6.278 -8.614 1.00 64.50 93 GLY A O 1
ATOM 699 N N . ILE A 1 94 ? 3.755 4.995 -7.401 1.00 68.31 94 ILE A N 1
ATOM 700 C CA . ILE A 1 94 ? 4.976 5.755 -7.669 1.00 68.31 94 ILE A CA 1
ATOM 701 C C . ILE A 1 94 ? 5.802 4.897 -8.618 1.00 68.31 94 ILE A C 1
ATOM 703 O O . ILE A 1 94 ? 6.013 3.715 -8.348 1.00 68.31 94 ILE A O 1
ATOM 707 N N . ASN A 1 95 ? 6.285 5.486 -9.707 1.00 70.50 95 ASN A N 1
ATOM 708 C CA . ASN A 1 95 ? 7.192 4.785 -10.603 1.00 70.50 95 ASN A CA 1
ATOM 709 C C . ASN A 1 95 ? 8.553 4.622 -9.930 1.00 70.50 95 ASN A C 1
ATOM 711 O O . ASN A 1 95 ? 9.219 5.606 -9.606 1.00 70.50 95 ASN A O 1
ATOM 715 N N . LEU A 1 96 ? 8.951 3.369 -9.726 1.00 75.12 96 LEU A N 1
ATOM 716 C CA . LEU A 1 96 ? 10.281 2.986 -9.269 1.00 75.12 96 LEU A CA 1
ATOM 717 C C . LEU A 1 96 ? 11.025 2.352 -10.443 1.00 75.12 96 LEU A C 1
ATOM 719 O O . LEU A 1 96 ? 10.450 1.567 -11.192 1.00 75.12 96 LEU A O 1
ATOM 723 N N . GLY A 1 97 ? 12.301 2.689 -10.604 1.00 83.06 97 GLY A N 1
ATOM 724 C CA . GLY A 1 97 ? 13.128 2.169 -11.688 1.00 83.06 97 GLY A CA 1
ATOM 725 C C . GLY A 1 97 ? 14.589 2.044 -11.280 1.00 83.06 97 GLY A C 1
ATOM 726 O O . GLY A 1 97 ? 15.042 2.680 -10.325 1.00 83.06 97 GLY A O 1
ATOM 727 N N . PHE A 1 98 ? 15.329 1.216 -12.013 1.00 89.75 98 PHE A N 1
ATOM 728 C CA . PHE A 1 98 ? 16.769 1.076 -11.831 1.00 89.75 98 PHE A CA 1
ATOM 729 C C . PHE A 1 98 ? 17.513 2.254 -12.465 1.00 89.75 98 PHE A C 1
ATOM 731 O O . PHE A 1 98 ? 17.185 2.703 -13.561 1.00 89.75 98 PHE A O 1
ATOM 738 N N . VAL A 1 99 ? 18.564 2.723 -11.793 1.00 91.69 99 VAL A N 1
ATOM 739 C CA . VAL A 1 99 ? 19.467 3.762 -12.302 1.00 91.69 99 VAL A CA 1
ATOM 740 C C . VAL A 1 99 ? 20.863 3.165 -12.427 1.00 91.69 99 VAL A C 1
ATOM 742 O O . VAL A 1 99 ? 21.341 2.485 -11.524 1.00 91.69 99 VAL A O 1
ATOM 745 N N . THR A 1 100 ? 21.525 3.407 -13.558 1.00 94.19 100 THR A N 1
ATOM 746 C CA . THR A 1 100 ? 22.871 2.890 -13.851 1.00 94.19 100 THR A CA 1
ATOM 747 C C . THR A 1 100 ? 23.767 4.001 -14.398 1.00 94.19 100 THR A C 1
ATOM 749 O O . THR A 1 100 ? 23.280 5.039 -14.849 1.00 94.19 100 THR A O 1
ATOM 752 N N . LEU A 1 101 ? 25.086 3.785 -14.396 1.00 96.19 101 LEU A N 1
ATOM 753 C CA . LEU A 1 101 ? 26.029 4.684 -15.067 1.00 96.19 101 LEU A CA 1
ATOM 754 C C . LEU A 1 101 ? 25.819 4.660 -16.585 1.00 96.19 101 LEU A C 1
ATOM 756 O O . LEU A 1 101 ? 25.632 3.591 -17.163 1.00 96.19 101 LEU A O 1
ATOM 760 N N . ALA A 1 102 ? 25.952 5.808 -17.254 1.00 94.88 102 ALA A N 1
ATOM 761 C CA . ALA A 1 102 ? 25.762 5.911 -18.704 1.00 94.88 102 ALA A CA 1
ATOM 762 C C . ALA A 1 102 ? 26.560 4.871 -19.532 1.00 94.88 102 ALA A C 1
ATOM 764 O O . ALA A 1 102 ? 25.966 4.294 -20.440 1.00 94.88 102 ALA A O 1
ATOM 765 N N . PRO A 1 103 ? 27.821 4.511 -19.216 1.00 96.75 103 PRO A N 1
ATOM 766 C CA . PRO A 1 103 ? 28.551 3.492 -19.982 1.00 96.75 103 PRO A CA 1
ATOM 767 C C . PRO A 1 103 ? 28.051 2.047 -19.796 1.00 96.75 103 PRO A C 1
ATOM 769 O O . PRO A 1 103 ? 28.368 1.190 -20.611 1.00 96.75 103 PRO A O 1
ATOM 772 N N . ALA A 1 104 ? 27.257 1.752 -18.760 1.00 97.00 104 ALA A N 1
ATOM 773 C CA . ALA A 1 104 ? 26.756 0.406 -18.460 1.00 97.00 104 ALA A CA 1
ATOM 774 C C . ALA A 1 104 ? 25.524 0.028 -19.314 1.00 97.00 104 ALA A C 1
ATOM 776 O O . ALA A 1 104 ? 24.473 -0.341 -18.787 1.00 97.00 104 ALA A O 1
ATOM 777 N N . ALA A 1 105 ? 25.631 0.168 -20.638 1.00 94.75 105 ALA A N 1
ATOM 778 C CA . ALA A 1 105 ? 24.525 -0.085 -21.565 1.00 94.75 105 ALA A CA 1
ATOM 779 C C . ALA A 1 105 ? 24.057 -1.547 -21.542 1.00 94.75 105 ALA A C 1
ATOM 781 O O . ALA A 1 105 ? 22.853 -1.794 -21.503 1.00 94.75 105 ALA A O 1
ATOM 782 N N . ASP A 1 106 ? 24.992 -2.495 -21.462 1.00 96.56 106 ASP A N 1
ATOM 783 C CA . ASP A 1 106 ? 24.670 -3.925 -21.427 1.00 96.56 106 ASP A CA 1
ATOM 784 C C . ASP A 1 106 ? 23.888 -4.310 -20.165 1.00 96.56 106 ASP A C 1
ATOM 786 O O . ASP A 1 106 ? 22.953 -5.107 -20.231 1.00 96.56 106 ASP A O 1
ATOM 790 N N . LEU A 1 107 ? 24.214 -3.691 -19.021 1.00 96.25 107 LEU A N 1
ATOM 791 C CA . LEU A 1 107 ? 23.478 -3.893 -17.772 1.00 96.25 107 LEU A CA 1
ATOM 792 C C . LEU A 1 107 ? 22.039 -3.385 -17.892 1.00 96.25 107 LEU A C 1
ATOM 794 O O . LEU A 1 107 ? 21.120 -4.091 -17.490 1.00 96.25 107 LEU A O 1
ATOM 798 N N . ARG A 1 108 ? 21.828 -2.191 -18.465 1.00 95.31 108 ARG A N 1
ATOM 799 C CA . ARG A 1 108 ? 20.469 -1.671 -18.697 1.00 95.31 108 ARG A CA 1
ATOM 800 C C . ARG A 1 108 ? 19.665 -2.596 -19.597 1.00 95.31 108 ARG A C 1
ATOM 802 O O . ARG A 1 108 ? 18.574 -2.992 -19.218 1.00 95.31 108 ARG A O 1
ATOM 809 N N . ALA A 1 109 ? 20.237 -3.010 -20.727 1.00 95.62 109 ALA A N 1
ATOM 810 C CA . ALA A 1 109 ? 19.562 -3.911 -21.654 1.00 95.62 109 ALA A CA 1
ATOM 811 C C . ALA A 1 109 ? 19.217 -5.266 -21.011 1.00 95.62 109 ALA A C 1
ATOM 813 O O . ALA A 1 109 ? 18.184 -5.854 -21.324 1.00 95.62 109 ALA A O 1
ATOM 814 N N . ALA A 1 110 ? 20.069 -5.772 -20.114 1.00 96.56 110 ALA A N 1
ATOM 815 C CA . ALA A 1 110 ? 19.782 -6.983 -19.355 1.00 96.56 110 ALA A CA 1
ATOM 816 C C . ALA A 1 110 ? 18.650 -6.779 -18.334 1.00 96.56 110 ALA A C 1
ATOM 818 O O . ALA A 1 110 ? 17.756 -7.619 -18.264 1.00 96.56 110 ALA A O 1
ATOM 819 N N . LEU A 1 111 ? 18.664 -5.672 -17.580 1.00 95.25 111 LEU A N 1
ATOM 820 C CA . LEU A 1 111 ? 17.609 -5.333 -16.618 1.00 95.25 111 LEU A CA 1
ATOM 821 C C . LEU A 1 111 ? 16.253 -5.171 -17.309 1.00 95.25 111 LEU A C 1
ATOM 823 O O . LEU A 1 111 ? 15.280 -5.791 -16.886 1.00 95.25 111 LEU A O 1
ATOM 827 N N . ASP A 1 112 ? 16.208 -4.402 -18.397 1.00 93.62 112 ASP A N 1
ATOM 828 C CA . ASP A 1 112 ? 14.985 -4.165 -19.165 1.00 93.62 112 ASP A CA 1
ATOM 829 C C . ASP A 1 112 ? 14.412 -5.482 -19.695 1.00 93.62 112 ASP A C 1
ATOM 831 O O . ASP A 1 112 ? 13.218 -5.737 -19.558 1.00 93.62 112 ASP A O 1
ATOM 835 N N . ARG A 1 113 ? 15.269 -6.364 -20.231 1.00 96.12 113 ARG A N 1
ATOM 836 C CA . ARG A 1 113 ? 14.847 -7.682 -20.719 1.00 96.12 113 ARG A CA 1
ATOM 837 C C . ARG A 1 113 ? 14.244 -8.532 -19.607 1.00 96.12 113 ARG A C 1
ATOM 839 O O . ARG A 1 113 ? 13.155 -9.058 -19.783 1.00 96.12 113 ARG A O 1
ATOM 846 N N . VAL A 1 114 ? 14.919 -8.635 -18.460 1.00 95.44 114 VAL A N 1
ATOM 847 C CA . VAL A 1 114 ? 14.412 -9.418 -17.323 1.00 95.44 114 VAL A CA 1
ATOM 848 C C . VAL A 1 114 ? 13.065 -8.880 -16.852 1.00 95.44 114 VAL A C 1
ATOM 850 O O . VAL A 1 114 ? 12.167 -9.672 -16.598 1.00 95.44 114 VAL A O 1
ATOM 853 N N . LEU A 1 115 ? 12.896 -7.559 -16.754 1.00 92.00 115 LEU A N 1
ATOM 854 C CA . LEU A 1 115 ? 11.631 -6.963 -16.323 1.00 92.00 115 LEU A CA 1
ATOM 855 C C . LEU A 1 115 ? 10.500 -7.209 -17.325 1.00 92.00 115 LEU A C 1
ATOM 857 O O . LEU A 1 115 ? 9.399 -7.567 -16.911 1.00 92.00 115 LEU A O 1
ATOM 861 N N . VAL A 1 116 ? 10.767 -7.042 -18.623 1.00 93.12 116 VAL A N 1
ATOM 862 C CA . VAL A 1 116 ? 9.785 -7.290 -19.689 1.00 93.12 116 VAL A CA 1
ATOM 863 C C . VAL A 1 116 ? 9.382 -8.761 -19.719 1.00 93.12 116 VAL A C 1
ATOM 865 O O . VAL A 1 116 ? 8.189 -9.064 -19.689 1.00 93.12 116 VAL A O 1
ATOM 868 N N . ASP A 1 117 ? 10.358 -9.669 -19.716 1.00 96.31 117 ASP A N 1
ATOM 869 C CA . ASP A 1 117 ? 10.110 -11.109 -19.776 1.00 96.31 117 ASP A CA 1
ATOM 870 C C . ASP A 1 117 ? 9.378 -11.588 -18.515 1.00 96.31 117 ASP A C 1
ATOM 872 O O . ASP A 1 117 ? 8.364 -12.275 -18.620 1.00 96.31 117 ASP A O 1
ATOM 876 N N . ALA A 1 118 ? 9.824 -11.157 -17.328 1.00 95.44 118 ALA A N 1
ATOM 877 C CA . ALA A 1 118 ? 9.230 -11.554 -16.051 1.00 95.44 118 ALA A CA 1
ATOM 878 C C . ALA A 1 118 ? 7.818 -10.987 -15.834 1.00 95.44 118 ALA A C 1
ATOM 880 O O . ALA A 1 118 ? 7.021 -11.545 -15.073 1.00 95.44 118 ALA A O 1
ATOM 881 N N . LEU A 1 119 ? 7.505 -9.849 -16.460 1.00 92.88 119 LEU A N 1
ATOM 882 C CA . LEU A 1 119 ? 6.146 -9.326 -16.487 1.00 92.88 119 LEU A CA 1
ATOM 883 C C . LEU A 1 119 ? 5.272 -10.142 -17.447 1.00 92.88 119 LEU A C 1
ATOM 885 O O . LEU A 1 119 ? 4.146 -10.489 -17.089 1.00 92.88 119 LEU A O 1
ATOM 889 N N . ALA A 1 120 ? 5.787 -10.460 -18.637 1.00 94.75 120 ALA A N 1
ATOM 890 C CA . ALA A 1 120 ? 5.057 -11.184 -19.674 1.00 94.75 120 ALA A CA 1
ATOM 891 C C . ALA A 1 120 ? 4.754 -12.641 -19.289 1.00 94.75 120 ALA A C 1
ATOM 893 O O . ALA A 1 120 ? 3.665 -13.137 -19.577 1.00 94.75 120 ALA A O 1
ATOM 894 N N . ASP A 1 121 ? 5.688 -13.320 -18.624 1.00 96.44 121 ASP A N 1
ATOM 895 C CA . ASP A 1 121 ? 5.542 -14.721 -18.214 1.00 96.44 121 ASP A CA 1
ATOM 896 C C . ASP A 1 121 ? 4.918 -14.897 -16.813 1.00 96.44 121 ASP A C 1
ATOM 898 O O . ASP A 1 121 ? 4.685 -16.021 -16.361 1.00 96.44 121 ASP A O 1
ATOM 902 N N . GLY A 1 122 ? 4.620 -13.790 -16.123 1.00 96.38 122 GLY A N 1
ATOM 903 C CA . GLY A 1 122 ? 4.032 -13.782 -14.784 1.00 96.38 122 GLY A CA 1
ATOM 904 C C . GLY A 1 122 ? 5.010 -14.096 -13.646 1.00 96.38 122 GLY A C 1
ATOM 905 O O . GLY A 1 122 ? 4.575 -14.235 -12.496 1.00 96.38 122 GLY A O 1
ATOM 906 N N . SER A 1 123 ? 6.314 -14.179 -13.916 1.00 97.12 123 SER A N 1
ATOM 907 C CA . SER A 1 123 ? 7.350 -14.415 -12.908 1.00 97.12 123 SER A CA 1
ATOM 908 C C . SER A 1 123 ? 7.337 -13.367 -11.801 1.00 97.12 123 SER A C 1
ATOM 910 O O . SER A 1 123 ? 7.464 -13.750 -10.643 1.00 97.12 123 SER A O 1
ATOM 912 N N . LEU A 1 124 ? 7.098 -12.084 -12.101 1.00 93.81 124 LEU A N 1
ATOM 913 C CA . LEU A 1 124 ? 7.014 -11.039 -11.066 1.00 93.81 124 LEU A CA 1
ATOM 914 C C . LEU A 1 124 ? 5.904 -11.324 -10.040 1.00 93.81 124 LEU A C 1
ATOM 916 O O . LEU A 1 124 ? 6.125 -11.233 -8.833 1.00 93.81 124 LEU A O 1
ATOM 920 N N . ALA A 1 125 ? 4.721 -11.727 -10.511 1.00 94.75 125 ALA A N 1
ATOM 921 C CA . ALA A 1 125 ? 3.596 -12.072 -9.643 1.00 94.75 125 ALA A CA 1
ATOM 922 C C . ALA A 1 125 ? 3.866 -13.348 -8.830 1.00 94.75 125 ALA A C 1
ATOM 924 O O . ALA A 1 125 ? 3.416 -13.472 -7.688 1.00 94.75 125 ALA A O 1
ATOM 925 N N . ARG A 1 126 ? 4.594 -14.307 -9.414 1.00 96.62 126 ARG A N 1
ATOM 926 C CA . ARG A 1 126 ? 5.044 -15.513 -8.713 1.00 96.62 126 ARG A CA 1
ATOM 927 C C . ARG A 1 126 ? 6.049 -15.169 -7.614 1.00 96.62 126 ARG A C 1
ATOM 929 O O . ARG A 1 126 ? 5.819 -15.583 -6.486 1.00 96.62 126 ARG A O 1
ATOM 936 N N . TRP A 1 127 ? 7.092 -14.395 -7.915 1.00 96.19 127 TRP A N 1
ATOM 937 C CA . TRP A 1 127 ? 8.113 -14.007 -6.938 1.00 96.19 127 TRP A CA 1
ATOM 938 C C . TRP A 1 127 ? 7.505 -13.229 -5.773 1.00 96.19 127 TRP A C 1
ATOM 940 O O . TRP A 1 127 ? 7.788 -13.542 -4.626 1.00 96.19 127 TRP A O 1
ATOM 950 N N . ALA A 1 128 ? 6.584 -12.295 -6.036 1.00 93.31 128 ALA A N 1
ATOM 951 C CA . ALA A 1 128 ? 5.860 -11.601 -4.970 1.00 93.31 128 ALA A CA 1
ATOM 952 C C . ALA A 1 128 ? 5.127 -12.579 -4.031 1.00 93.31 128 ALA A C 1
ATOM 954 O O . ALA A 1 128 ? 5.183 -12.439 -2.813 1.00 93.31 128 ALA A O 1
ATOM 955 N N . ARG A 1 129 ? 4.486 -13.614 -4.589 1.00 93.81 129 ARG A N 1
ATOM 956 C CA . ARG A 1 129 ? 3.807 -14.653 -3.803 1.00 93.81 129 ARG A CA 1
ATOM 957 C C . ARG A 1 129 ? 4.784 -15.523 -3.011 1.00 93.81 129 ARG A C 1
ATOM 959 O O . ARG A 1 129 ? 4.481 -15.856 -1.871 1.00 93.81 129 ARG A O 1
ATOM 966 N N . GLU A 1 130 ? 5.907 -15.907 -3.612 1.00 95.56 130 GLU A N 1
ATOM 967 C CA . GLU A 1 130 ? 6.965 -16.697 -2.963 1.00 95.56 130 GLU A CA 1
ATOM 968 C C . GLU A 1 130 ? 7.584 -15.938 -1.782 1.00 95.56 130 GLU A C 1
ATOM 970 O O . GLU A 1 130 ? 7.801 -16.526 -0.727 1.00 95.56 130 GLU A O 1
ATOM 975 N N . GLU A 1 131 ? 7.755 -14.624 -1.925 1.00 93.75 131 GLU A N 1
ATOM 976 C CA . GLU A 1 131 ? 8.230 -13.721 -0.870 1.00 93.75 131 GLU A CA 1
ATOM 977 C C . GLU A 1 131 ? 7.130 -13.311 0.125 1.00 93.75 131 GLU A C 1
ATOM 979 O O . GLU A 1 131 ? 7.393 -12.572 1.070 1.00 93.75 131 GLU A O 1
ATOM 984 N N . GLY A 1 132 ? 5.885 -13.763 -0.066 1.00 91.25 132 GLY A N 1
ATOM 985 C CA . GLY A 1 132 ? 4.767 -13.452 0.829 1.00 91.25 132 GLY A CA 1
ATOM 986 C C . GLY A 1 132 ? 4.336 -11.981 0.826 1.00 91.25 132 GLY A C 1
ATOM 987 O O . GLY A 1 132 ? 3.751 -11.525 1.807 1.00 91.25 132 GLY A O 1
ATOM 988 N N . VAL A 1 133 ? 4.608 -11.241 -0.253 1.00 91.69 133 VAL A N 1
ATOM 989 C CA . VAL A 1 133 ? 4.253 -9.822 -0.403 1.00 91.69 133 VAL A CA 1
ATOM 990 C C . VAL A 1 133 ? 3.113 -9.619 -1.400 1.00 91.69 133 VAL A C 1
ATOM 992 O O . VAL A 1 133 ? 2.825 -10.454 -2.263 1.00 91.69 133 VAL A O 1
ATOM 995 N N . SER A 1 134 ? 2.437 -8.480 -1.296 1.00 89.81 134 SER A N 1
ATOM 996 C CA . SER A 1 134 ? 1.323 -8.148 -2.171 1.00 89.81 134 SER A CA 1
ATOM 997 C C . SER A 1 134 ? 1.801 -7.780 -3.579 1.00 89.81 134 SER A C 1
ATOM 999 O O . SER A 1 134 ? 2.698 -6.960 -3.761 1.00 89.81 134 SER A O 1
ATOM 1001 N N . TRP A 1 135 ? 1.136 -8.326 -4.600 1.00 88.12 135 TRP A N 1
ATOM 1002 C CA . TRP A 1 135 ? 1.352 -7.968 -6.005 1.00 88.12 135 TRP A CA 1
ATOM 1003 C C . TRP A 1 135 ? 0.253 -7.034 -6.519 1.00 88.12 135 TRP A C 1
ATOM 1005 O O . TRP A 1 135 ? -0.936 -7.265 -6.287 1.00 88.12 135 TRP A O 1
ATOM 1015 N N . SER A 1 136 ? 0.654 -6.009 -7.270 1.00 85.44 136 SER A N 1
ATOM 1016 C CA . SER A 1 136 ? -0.232 -5.220 -8.124 1.00 85.44 136 SER A CA 1
ATOM 1017 C C . SER A 1 136 ? 0.380 -5.176 -9.513 1.00 85.44 136 SER A C 1
ATOM 1019 O O . SER A 1 136 ? 1.519 -4.740 -9.664 1.00 85.44 136 SER A O 1
ATOM 1021 N N . ALA A 1 137 ? -0.373 -5.611 -10.522 1.00 85.12 137 ALA A N 1
ATOM 1022 C CA . ALA A 1 137 ? 0.090 -5.519 -11.898 1.00 85.12 137 ALA A CA 1
ATOM 1023 C C . ALA A 1 137 ? 0.258 -4.043 -12.315 1.00 85.12 137 ALA A C 1
ATOM 1025 O O . ALA A 1 137 ? -0.528 -3.197 -11.866 1.00 85.12 137 ALA A O 1
ATOM 1026 N N . PRO A 1 138 ? 1.243 -3.726 -13.176 1.00 81.88 138 PRO A N 1
ATOM 1027 C CA . PRO A 1 138 ? 1.308 -2.437 -13.852 1.00 81.88 138 PRO A CA 1
ATOM 1028 C C . PRO A 1 138 ? 0.002 -2.156 -14.602 1.00 81.88 138 PRO A C 1
ATOM 1030 O O . PRO A 1 138 ? -0.602 -3.063 -15.179 1.00 81.88 138 PRO A O 1
ATOM 1033 N N . ALA A 1 139 ? -0.431 -0.900 -14.594 1.00 78.62 139 ALA A N 1
ATOM 1034 C CA . ALA A 1 139 ? -1.619 -0.448 -15.303 1.00 78.62 139 ALA A CA 1
ATOM 1035 C C . ALA A 1 139 ? -1.256 0.733 -16.201 1.00 78.62 139 ALA A C 1
ATOM 1037 O O . ALA A 1 139 ? -0.497 1.611 -15.794 1.00 78.62 139 ALA A O 1
ATOM 1038 N N . ALA A 1 140 ? -1.828 0.771 -17.404 1.00 77.44 140 ALA A N 1
ATOM 1039 C CA . ALA A 1 140 ? -1.638 1.895 -18.307 1.00 77.44 140 ALA A CA 1
ATOM 1040 C C . ALA A 1 140 ? -2.389 3.149 -17.798 1.00 77.44 140 ALA A C 1
ATOM 1042 O O . ALA A 1 140 ? -3.511 3.025 -17.298 1.00 77.44 140 ALA A O 1
ATOM 1043 N N . PRO A 1 141 ? -1.836 4.362 -17.989 1.00 74.50 141 PRO A N 1
ATOM 1044 C CA . PRO A 1 141 ? -0.508 4.633 -18.538 1.00 74.50 141 PRO A CA 1
ATOM 1045 C C . PRO A 1 141 ? 0.607 4.372 -17.512 1.00 74.50 141 PRO A C 1
ATOM 1047 O O . PRO A 1 141 ? 0.457 4.722 -16.344 1.00 74.50 141 PRO A O 1
ATOM 1050 N N . ASP A 1 142 ? 1.758 3.873 -17.976 1.00 70.25 142 ASP A N 1
ATOM 1051 C CA . ASP A 1 142 ? 2.930 3.608 -17.120 1.00 70.25 142 ASP A CA 1
ATOM 1052 C C . ASP A 1 142 ? 3.433 4.870 -16.401 1.00 70.25 142 ASP A C 1
ATOM 1054 O O . ASP A 1 142 ? 4.014 4.805 -15.324 1.00 70.25 142 ASP A O 1
ATOM 1058 N N . VAL A 1 143 ? 3.194 6.052 -16.978 1.00 69.12 143 VAL A N 1
ATOM 1059 C CA . VAL A 1 143 ? 3.434 7.351 -16.342 1.00 69.12 143 VAL A CA 1
ATOM 1060 C C . VAL A 1 143 ? 2.160 8.184 -16.445 1.00 69.12 143 VAL A C 1
ATOM 1062 O O . VAL A 1 143 ? 1.752 8.586 -17.535 1.00 69.12 143 VAL A O 1
ATOM 1065 N N . SER A 1 144 ? 1.531 8.466 -15.305 1.00 71.06 144 SER A N 1
ATOM 1066 C CA . SER A 1 144 ? 0.408 9.403 -15.223 1.00 71.06 144 SER A CA 1
ATOM 1067 C C . SER A 1 144 ? 0.898 10.817 -14.886 1.00 71.06 144 SER A C 1
ATOM 1069 O O . SER A 1 144 ? 2.050 11.021 -14.502 1.00 71.06 144 SER A O 1
ATOM 1071 N N . ARG A 1 145 ? 0.016 11.822 -14.982 1.00 71.00 145 ARG A N 1
ATOM 1072 C CA . ARG A 1 145 ? 0.316 13.204 -14.546 1.00 71.00 145 ARG A CA 1
ATOM 1073 C C . ARG A 1 145 ? 0.422 13.351 -13.014 1.00 71.00 145 ARG A C 1
ATOM 1075 O O . ARG A 1 145 ? 0.544 14.471 -12.525 1.00 71.00 145 ARG A O 1
ATOM 1082 N N . GLY A 1 146 ? 0.399 12.239 -12.274 1.00 70.81 146 GLY A N 1
ATOM 1083 C CA . GLY A 1 146 ? 0.226 12.208 -10.828 1.00 70.81 146 GLY A CA 1
ATOM 1084 C C . GLY A 1 146 ? -1.231 12.474 -10.434 1.00 70.81 146 GLY A C 1
ATOM 1085 O O . GLY A 1 146 ? -1.969 13.103 -11.195 1.00 70.81 146 GLY A O 1
ATOM 1086 N N . PRO A 1 147 ? -1.673 11.991 -9.263 1.00 77.19 147 PRO A N 1
ATOM 1087 C CA . PRO A 1 147 ? -3.037 12.216 -8.820 1.00 77.19 147 PRO A CA 1
ATOM 1088 C C . PRO A 1 147 ? -3.216 13.665 -8.349 1.00 77.19 147 PRO A C 1
ATOM 1090 O O . PRO A 1 147 ? -2.412 14.205 -7.585 1.00 77.19 147 PRO A O 1
ATOM 1093 N N . SER A 1 148 ? -4.296 14.301 -8.784 1.00 83.38 148 SER A N 1
ATOM 1094 C CA . SER A 1 148 ? -4.758 15.576 -8.243 1.00 83.38 148 SER A CA 1
ATOM 1095 C C . SER A 1 148 ? -5.314 15.396 -6.830 1.00 83.38 148 SER A C 1
ATOM 1097 O O . SER A 1 148 ? -5.787 14.324 -6.451 1.00 83.38 148 SER A O 1
ATOM 1099 N N . LEU A 1 149 ? -5.331 16.475 -6.040 1.00 79.75 149 LEU A N 1
ATOM 1100 C CA . LEU A 1 149 ? -5.954 16.435 -4.714 1.00 79.75 149 LEU A CA 1
ATOM 1101 C C . LEU A 1 149 ? -7.429 16.010 -4.791 1.00 79.75 149 LEU A C 1
ATOM 1103 O O . LEU A 1 149 ? -7.890 15.292 -3.913 1.00 79.75 149 LEU A O 1
ATOM 1107 N N . ALA A 1 150 ? -8.147 16.421 -5.841 1.00 82.12 150 ALA A N 1
ATOM 1108 C CA . ALA A 1 150 ? -9.540 16.044 -6.054 1.00 82.12 150 ALA A CA 1
ATOM 1109 C C . ALA A 1 150 ? -9.704 14.530 -6.280 1.00 82.12 150 ALA A C 1
ATOM 1111 O O . ALA A 1 150 ? -10.579 13.924 -5.671 1.00 82.12 150 ALA A O 1
ATOM 1112 N N . GLU A 1 151 ? -8.835 13.914 -7.086 1.00 81.50 151 GLU A N 1
ATOM 1113 C CA . GLU A 1 151 ? -8.827 12.459 -7.313 1.00 81.50 151 GLU A CA 1
ATOM 1114 C C . GLU A 1 151 ? -8.435 11.685 -6.050 1.00 81.50 151 GLU A C 1
ATOM 1116 O O . GLU A 1 151 ? -9.000 10.633 -5.767 1.00 81.50 151 GLU A O 1
ATOM 1121 N N . LEU A 1 152 ? -7.505 12.220 -5.253 1.00 79.94 152 LEU A N 1
ATOM 1122 C CA . LEU A 1 152 ? -7.074 11.600 -3.999 1.00 79.94 152 LEU A CA 1
ATOM 1123 C C . LEU A 1 152 ? -8.190 11.521 -2.950 1.00 79.94 152 LEU A C 1
ATOM 1125 O O . LEU A 1 152 ? -8.217 10.576 -2.165 1.00 79.94 152 LEU A O 1
ATOM 1129 N N . ILE A 1 153 ? -9.079 12.517 -2.903 1.00 82.81 153 ILE A N 1
ATOM 1130 C CA . ILE A 1 153 ? -10.138 12.621 -1.883 1.00 82.81 153 ILE A CA 1
ATOM 1131 C C . ILE A 1 153 ? -11.513 12.139 -2.368 1.00 82.81 153 ILE A C 1
ATOM 1133 O O . ILE A 1 153 ? -12.468 12.153 -1.582 1.00 82.81 153 ILE A O 1
ATOM 1137 N N . ALA A 1 154 ? -11.618 11.752 -3.641 1.00 76.88 154 ALA A N 1
ATOM 1138 C CA . ALA A 1 154 ? -12.783 11.094 -4.221 1.00 76.88 154 ALA A CA 1
ATOM 1139 C C . ALA A 1 154 ? -12.796 9.590 -3.879 1.00 76.88 154 ALA A C 1
ATOM 1141 O O . ALA A 1 154 ? -11.780 9.052 -3.426 1.00 76.88 154 ALA A O 1
ATOM 1142 N N . ASP A 1 155 ? -13.949 8.931 -4.062 1.00 66.19 155 ASP A N 1
ATOM 1143 C CA . ASP A 1 155 ? -14.077 7.464 -4.021 1.00 66.19 155 ASP A CA 1
ATOM 1144 C C . ASP A 1 155 ? -13.756 6.829 -5.383 1.00 66.19 155 ASP A C 1
ATOM 1146 O O . ASP A 1 155 ? -14.156 7.408 -6.414 1.00 66.19 155 ASP A O 1
#

Sequence (155 aa):
DAPPLAQLADLGGRRLGAVSGTLASAVALGWRQGALRPKVVSQTQREDVLAELAKPTGSRIDVAFMPLPLYDGWQLTHPATRLVAADYRRSIGINLGFVTLAPAADLRAALDRVLVDALADGSLARWAREEGVSWSAPAAPDVSRGPSLAELIAD

pLDDT: mean 88.92, std 9.02, range [49.81, 97.12]